Protein AF-A0A967GFB0-F1 (afdb_monomer)

Foldseek 3Di:
DQVVAVQQVVVDWDQDPNDIDGGPPLVVVLVVCVVVQLLQACPDVVVPHVNDDPVVNVVVLVVVCVRHVVSSVVSVVVRD

Sequence (80 aa):
YAPLNKPGDEQGTHLVDGRVVTPAGFKEAWRQAAEAGWIGITSDPAYGGQGLPMSVAVGVLEAMYGANPSLYATAMLTSG

Structure (mmCIF, N/CA/C/O backbone):
data_AF-A0A967GFB0-F1
#
_entry.id   AF-A0A967GFB0-F1
#
loop_
_atom_site.group_PDB
_atom_site.id
_atom_site.t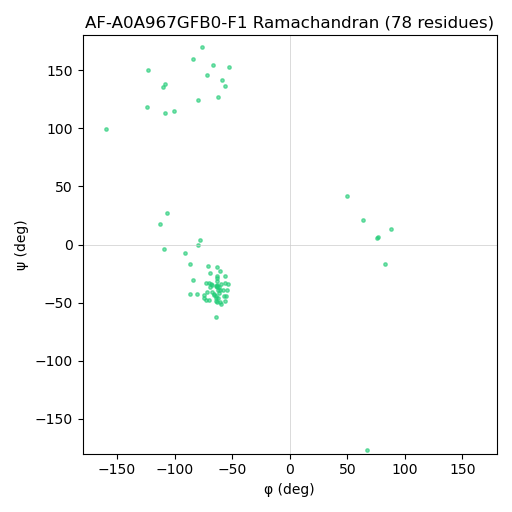ype_symbol
_atom_site.label_atom_id
_atom_site.label_alt_id
_atom_site.label_comp_id
_atom_site.label_asym_id
_atom_site.label_entity_id
_atom_site.label_seq_id
_atom_site.pdbx_PDB_ins_code
_atom_site.Cartn_x
_atom_site.Cartn_y
_atom_site.Cartn_z
_atom_site.occupancy
_atom_site.B_iso_or_equiv
_atom_site.auth_seq_id
_atom_site.auth_comp_id
_atom_site.auth_asym_id
_atom_site.auth_atom_id
_atom_site.pdbx_PDB_model_num
ATOM 1 N N . TYR A 1 1 ? -3.739 8.188 -0.127 1.00 86.19 1 TYR A N 1
ATOM 2 C CA . TYR A 1 1 ? -2.950 7.881 1.083 1.00 86.19 1 TYR A CA 1
ATOM 3 C C . TYR A 1 1 ? -3.087 8.970 2.146 1.00 86.19 1 TYR A C 1
ATOM 5 O O . TYR A 1 1 ? -3.800 8.721 3.109 1.00 86.19 1 TYR A O 1
ATOM 13 N N . ALA A 1 2 ? -2.520 10.173 1.970 1.00 95.81 2 ALA A N 1
ATOM 14 C CA . ALA A 1 2 ? -2.443 11.187 3.040 1.00 95.81 2 ALA A CA 1
ATOM 15 C C . ALA A 1 2 ? -3.778 11.604 3.699 1.00 95.81 2 ALA A C 1
ATOM 17 O O . ALA A 1 2 ? -3.841 11.611 4.928 1.00 95.81 2 ALA A O 1
ATOM 18 N N . PRO A 1 3 ? -4.874 11.862 2.953 1.00 96.94 3 PRO A N 1
ATOM 19 C CA . PRO A 1 3 ? -6.146 12.258 3.570 1.00 96.94 3 PRO A CA 1
ATOM 20 C C . PRO A 1 3 ? -6.767 11.193 4.485 1.00 96.94 3 PRO A C 1
ATOM 22 O O . PRO A 1 3 ? -7.605 11.517 5.319 1.00 96.94 3 PRO A O 1
ATOM 25 N N . LEU A 1 4 ? -6.361 9.927 4.336 1.00 97.12 4 LEU A N 1
ATOM 26 C CA . LEU A 1 4 ? -6.862 8.811 5.137 1.00 97.12 4 LEU A CA 1
ATOM 27 C C . LEU A 1 4 ? -6.031 8.560 6.399 1.00 97.12 4 LEU A C 1
ATOM 29 O O . LEU A 1 4 ? -6.428 7.727 7.201 1.00 97.12 4 LEU A O 1
ATOM 33 N N . ASN A 1 5 ? -4.887 9.233 6.577 1.00 97.31 5 ASN A N 1
ATOM 34 C CA . ASN A 1 5 ? -3.974 8.940 7.683 1.00 97.31 5 ASN A CA 1
ATOM 35 C C . ASN A 1 5 ? -4.624 9.222 9.043 1.00 97.31 5 ASN A C 1
ATOM 37 O O . ASN A 1 5 ? -4.875 8.305 9.816 1.00 97.31 5 ASN A O 1
ATOM 41 N N . LYS A 1 6 ? -4.993 10.483 9.291 1.00 97.44 6 LYS A N 1
ATOM 42 C CA . LYS A 1 6 ? -5.611 10.890 10.557 1.00 97.44 6 LYS A CA 1
ATOM 43 C C . LYS A 1 6 ? -6.972 10.213 10.812 1.00 97.44 6 LYS A C 1
ATOM 45 O O . LYS A 1 6 ? -7.128 9.636 11.881 1.00 97.44 6 LYS A O 1
ATOM 50 N N . PRO A 1 7 ? -7.932 10.192 9.865 1.00 97.44 7 PRO A N 1
ATOM 51 C CA . PRO A 1 7 ? -9.197 9.490 10.092 1.00 97.44 7 PRO A CA 1
ATOM 52 C C . PRO A 1 7 ? -9.021 7.980 10.291 1.00 97.44 7 PRO A C 1
ATOM 54 O O . PRO A 1 7 ? -9.809 7.360 10.999 1.00 97.44 7 PRO A O 1
ATOM 57 N N . GLY A 1 8 ? -8.007 7.382 9.656 1.00 96.62 8 GLY A N 1
ATOM 58 C CA . GLY A 1 8 ? -7.675 5.972 9.823 1.00 96.62 8 GLY A CA 1
ATOM 59 C C . GLY A 1 8 ? -7.147 5.652 11.218 1.00 96.62 8 GLY A C 1
ATOM 60 O O . GLY A 1 8 ? -7.542 4.642 11.793 1.00 96.62 8 GLY A O 1
ATOM 61 N N . ASP A 1 9 ? -6.306 6.531 11.762 1.00 97.00 9 ASP A N 1
ATOM 62 C CA . ASP A 1 9 ? -5.803 6.449 13.135 1.00 97.00 9 ASP A CA 1
ATOM 63 C C . ASP A 1 9 ? -6.931 6.605 14.167 1.00 97.00 9 ASP A C 1
ATOM 65 O O . ASP A 1 9 ? -7.069 5.778 15.064 1.00 97.00 9 ASP A O 1
ATOM 69 N N . GLU A 1 10 ? -7.808 7.598 13.981 1.00 97.44 10 GLU A N 1
ATOM 70 C CA . GLU A 1 10 ? -8.946 7.857 14.877 1.00 97.44 10 GLU A CA 1
ATOM 71 C C . GLU A 1 10 ? -9.971 6.709 14.898 1.00 97.44 10 GLU A C 1
ATOM 73 O O . GLU A 1 10 ? -10.561 6.429 15.941 1.00 97.44 10 GLU A O 1
ATOM 78 N N . GLN A 1 11 ? -10.205 6.052 13.757 1.00 97.06 11 GLN A N 1
ATOM 79 C CA . GLN A 1 11 ? -11.138 4.923 13.657 1.00 97.06 11 GLN A CA 1
ATOM 80 C C . GLN A 1 11 ? -10.516 3.614 14.145 1.00 97.06 11 GLN A C 1
ATOM 82 O O . GLN A 1 11 ? -11.175 2.836 14.829 1.00 97.06 11 GLN A O 1
ATOM 87 N N . GLY A 1 12 ? -9.259 3.355 13.785 1.00 95.31 12 GLY A N 1
ATOM 88 C CA . GLY A 1 12 ? -8.596 2.091 14.071 1.00 95.31 12 GLY A CA 1
ATOM 89 C C . GLY A 1 12 ? -9.185 0.891 13.315 1.00 95.31 12 GLY A C 1
ATOM 90 O O . GLY A 1 12 ? -10.060 0.996 12.456 1.00 95.31 12 GLY A O 1
ATOM 91 N N . THR A 1 13 ? -8.640 -0.287 13.614 1.00 95.81 13 THR A N 1
ATOM 92 C CA . THR A 1 13 ? -9.108 -1.572 13.075 1.00 95.81 13 THR A CA 1
ATOM 93 C C . THR A 1 13 ? -9.801 -2.360 14.179 1.00 95.81 13 THR A C 1
ATOM 95 O O . THR A 1 13 ? -9.301 -2.424 15.302 1.00 95.81 13 THR A O 1
ATOM 98 N N . HIS A 1 14 ? -10.926 -2.995 13.858 1.00 95.94 14 HIS A N 1
ATOM 99 C CA . HIS A 1 14 ? -11.722 -3.753 14.823 1.00 95.94 14 HIS A CA 1
ATOM 100 C C . HIS A 1 14 ? -11.918 -5.202 14.388 1.00 95.94 14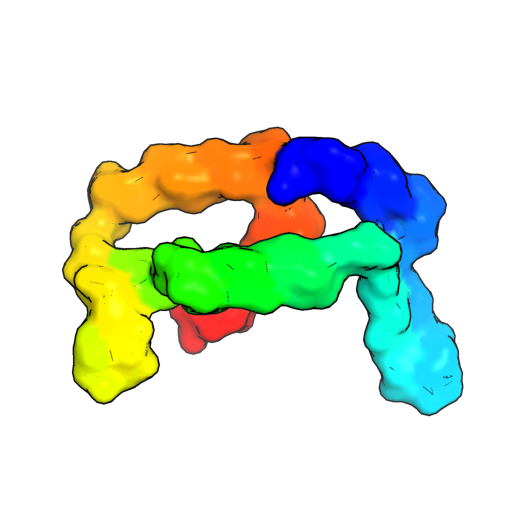 HIS A C 1
ATOM 102 O O . HIS A 1 14 ? -11.997 -5.501 13.199 1.00 95.94 14 HIS A O 1
ATOM 108 N N . LEU A 1 15 ? -12.045 -6.101 15.363 1.00 97.00 15 LEU A N 1
ATOM 109 C CA . LEU A 1 15 ? -12.477 -7.476 15.142 1.00 97.00 15 LEU A CA 1
ATOM 110 C C . LEU A 1 15 ? -13.958 -7.584 15.519 1.00 97.00 15 LEU A C 1
ATOM 112 O O . LEU A 1 15 ? -14.308 -7.418 16.685 1.00 97.00 15 LEU A O 1
ATOM 116 N N . VAL A 1 16 ? -14.817 -7.855 14.539 1.00 97.25 16 VAL A N 1
ATOM 117 C CA . VAL A 1 16 ? -16.272 -7.978 14.710 1.00 97.25 16 VAL A CA 1
ATOM 118 C C . VAL A 1 16 ? -16.695 -9.346 14.190 1.00 97.25 16 VAL A C 1
ATOM 120 O O . VAL A 1 16 ? -16.471 -9.651 13.021 1.00 97.25 16 VAL A O 1
ATOM 123 N N . ASP A 1 17 ? -17.249 -10.194 15.059 1.00 96.44 17 ASP A N 1
ATOM 124 C CA . ASP A 1 17 ? -17.708 -11.551 14.717 1.00 96.44 17 ASP A CA 1
ATOM 125 C C . ASP A 1 17 ? -16.660 -12.385 13.948 1.00 96.44 17 ASP A C 1
ATOM 127 O O . ASP A 1 17 ? -16.953 -13.060 12.959 1.00 96.44 17 ASP A O 1
ATOM 131 N N . GLY A 1 18 ? -15.393 -12.292 14.370 1.00 96.62 18 GLY A N 1
ATOM 132 C CA . GLY A 1 18 ? -14.267 -12.993 13.740 1.00 96.62 18 GLY A CA 1
ATOM 133 C C . GLY A 1 18 ? -13.780 -12.384 12.419 1.00 96.62 18 GLY A C 1
ATOM 134 O O . GLY A 1 18 ? -12.897 -12.952 11.779 1.00 96.62 18 GLY A O 1
ATOM 135 N N . ARG A 1 19 ? -14.318 -11.233 11.999 1.00 95.81 19 ARG A N 1
ATOM 136 C CA . ARG A 1 19 ? -13.903 -10.506 10.791 1.00 95.81 19 ARG A CA 1
ATOM 137 C C . ARG A 1 19 ? -13.192 -9.210 11.150 1.00 95.81 19 ARG A C 1
ATOM 139 O O . ARG A 1 19 ? -13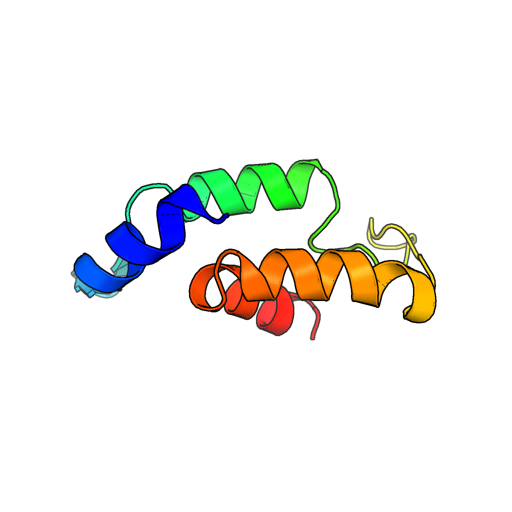.650 -8.452 12.001 1.00 95.81 19 ARG A O 1
ATOM 146 N N . VAL A 1 20 ? -12.085 -8.941 10.468 1.00 95.00 20 VAL A N 1
ATOM 147 C CA . VAL A 1 20 ? -11.351 -7.682 10.608 1.00 95.00 20 VAL A CA 1
ATOM 148 C C . VAL A 1 20 ? -12.043 -6.596 9.783 1.00 95.00 20 VAL A C 1
ATOM 150 O O . VAL A 1 20 ? -12.240 -6.752 8.578 1.00 95.00 20 VAL A O 1
ATOM 153 N N . VAL A 1 21 ? -12.400 -5.494 10.436 1.00 96.19 21 VAL A N 1
ATOM 154 C CA . VAL A 1 21 ? -12.979 -4.292 9.832 1.00 96.19 21 VAL A CA 1
ATOM 155 C C . VAL A 1 21 ? -11.925 -3.191 9.865 1.00 96.19 21 VAL A C 1
ATOM 157 O O . VAL A 1 21 ? -11.529 -2.732 10.935 1.00 96.19 21 VAL A O 1
ATOM 160 N N . THR A 1 22 ? -11.452 -2.792 8.686 1.00 96.00 22 THR A N 1
ATOM 161 C CA . THR A 1 22 ? -10.458 -1.722 8.506 1.00 96.00 22 THR A CA 1
ATOM 162 C C . THR A 1 22 ? -11.120 -0.341 8.485 1.00 96.00 22 THR A C 1
ATOM 164 O O . THR A 1 22 ? -12.295 -0.263 8.109 1.00 96.00 22 THR A O 1
ATOM 167 N N . PRO A 1 23 ? -10.372 0.750 8.746 1.00 96.81 23 PRO A N 1
ATOM 168 C CA . PRO A 1 23 ? -10.899 2.104 8.631 1.00 96.81 23 PRO A CA 1
ATOM 169 C C . PRO A 1 23 ? -11.544 2.405 7.275 1.00 96.81 23 PRO A C 1
ATOM 171 O O . PRO A 1 23 ? -11.166 1.857 6.229 1.00 96.81 23 PRO A O 1
ATOM 174 N N . ALA A 1 24 ? -12.498 3.333 7.280 1.00 97.00 24 ALA A N 1
ATOM 175 C CA . ALA A 1 24 ? -13.169 3.782 6.071 1.00 97.00 24 ALA A CA 1
ATOM 176 C C . ALA A 1 24 ? -12.158 4.295 5.028 1.00 97.00 24 ALA A C 1
ATOM 178 O O . ALA A 1 24 ? -11.212 5.020 5.332 1.00 97.00 24 ALA A O 1
ATOM 179 N N . GLY A 1 25 ? -12.358 3.903 3.768 1.00 96.19 25 GLY A N 1
ATOM 180 C CA . GLY A 1 25 ? -11.510 4.307 2.643 1.00 96.19 25 GLY A CA 1
ATOM 181 C C . GLY A 1 25 ? -10.226 3.490 2.453 1.00 96.19 25 GLY A C 1
ATOM 182 O O . GLY A 1 25 ? -9.693 3.501 1.346 1.00 96.19 25 GLY A O 1
ATOM 183 N N . PHE A 1 26 ? -9.755 2.720 3.445 1.00 96.12 26 PHE A N 1
ATOM 184 C CA . PHE A 1 26 ? -8.524 1.922 3.303 1.00 96.12 26 PHE A CA 1
ATOM 185 C C . PHE A 1 26 ? -8.643 0.869 2.198 1.00 96.12 26 PHE A C 1
ATOM 187 O O . PHE A 1 26 ? -7.770 0.780 1.340 1.00 96.12 26 PHE A O 1
ATOM 194 N N . LYS A 1 27 ? -9.756 0.125 2.162 1.00 95.25 27 LYS A N 1
ATOM 195 C CA . LYS A 1 27 ? -10.022 -0.884 1.123 1.00 95.25 27 LYS A CA 1
ATOM 196 C C . LYS A 1 27 ? -10.005 -0.293 -0.291 1.00 95.25 27 LYS A C 1
ATOM 198 O O . LYS A 1 27 ? -9.502 -0.916 -1.220 1.00 95.25 27 LYS A O 1
ATOM 203 N N . GLU A 1 28 ? -10.552 0.907 -0.449 1.00 96.38 28 GLU A N 1
ATOM 204 C CA . GLU A 1 28 ? -10.628 1.584 -1.743 1.00 96.38 28 GLU A CA 1
ATOM 205 C C . GLU A 1 28 ? -9.263 2.142 -2.165 1.00 96.38 28 GLU A C 1
ATOM 207 O O . GLU A 1 28 ? -8.835 1.939 -3.297 1.00 96.38 28 GLU A O 1
ATOM 212 N N . ALA A 1 29 ? -8.527 2.763 -1.240 1.00 95.44 29 ALA A N 1
ATOM 213 C CA . ALA A 1 29 ? -7.167 3.226 -1.502 1.00 95.44 29 ALA A CA 1
ATOM 214 C C . ALA A 1 29 ? -6.205 2.069 -1.819 1.00 95.44 29 ALA A C 1
ATOM 216 O O . ALA A 1 29 ? -5.344 2.207 -2.688 1.00 95.44 29 ALA A O 1
ATOM 217 N N . TRP A 1 30 ? -6.379 0.922 -1.156 1.00 94.44 30 TRP A N 1
ATOM 218 C CA . TRP A 1 30 ? -5.672 -0.315 -1.474 1.00 94.44 30 TRP A CA 1
ATOM 219 C C . TRP A 1 30 ? -5.956 -0.777 -2.903 1.00 94.44 30 TRP A C 1
ATOM 221 O O . TRP A 1 30 ? -5.027 -0.996 -3.676 1.00 94.44 30 TRP A O 1
ATOM 231 N N . ARG A 1 31 ? -7.239 -0.867 -3.276 1.00 94.94 31 ARG A N 1
ATOM 232 C CA . ARG A 1 31 ? -7.667 -1.263 -4.624 1.00 94.94 31 ARG A CA 1
ATOM 233 C C . ARG A 1 31 ? -7.054 -0.360 -5.694 1.00 94.94 31 ARG A C 1
ATOM 235 O O . ARG A 1 31 ? -6.457 -0.865 -6.636 1.00 94.94 31 ARG A O 1
ATOM 242 N N . GLN A 1 32 ? -7.130 0.957 -5.514 1.00 94.75 32 GLN A N 1
ATOM 243 C CA . GLN A 1 32 ? -6.545 1.919 -6.454 1.00 94.75 32 GLN A CA 1
ATOM 244 C C . GLN A 1 32 ? -5.026 1.752 -6.583 1.00 94.75 32 GLN A C 1
ATOM 246 O O . GLN A 1 32 ? -4.481 1.845 -7.679 1.00 94.75 32 GLN A O 1
ATOM 251 N N . ALA A 1 33 ? -4.328 1.483 -5.477 1.00 92.19 33 ALA A N 1
ATOM 252 C CA . ALA A 1 33 ? -2.889 1.244 -5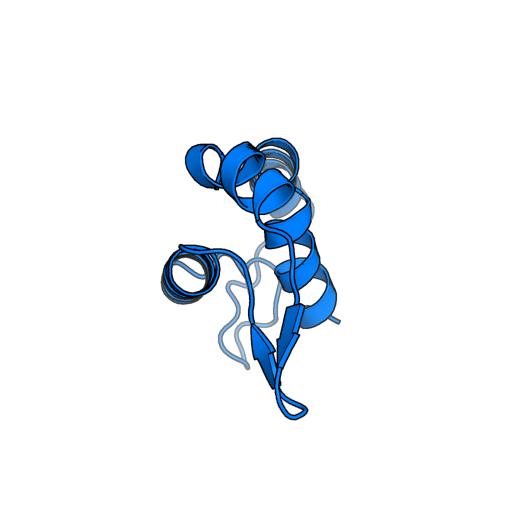.509 1.00 92.19 33 ALA A CA 1
ATOM 253 C C . ALA A 1 33 ? -2.521 -0.077 -6.200 1.00 92.19 33 ALA A C 1
ATOM 255 O O . ALA A 1 33 ? -1.517 -0.124 -6.909 1.00 92.19 33 ALA A O 1
ATOM 256 N N . ALA A 1 34 ? -3.335 -1.121 -6.023 1.00 92.31 34 ALA A N 1
ATOM 257 C CA . ALA A 1 34 ? -3.186 -2.394 -6.721 1.00 92.31 34 ALA A CA 1
ATOM 258 C C . ALA A 1 34 ? -3.382 -2.223 -8.234 1.00 92.31 34 ALA A C 1
ATOM 260 O O . ALA A 1 34 ? -2.538 -2.649 -9.015 1.00 92.31 34 ALA A O 1
ATOM 261 N N . GLU A 1 35 ? -4.457 -1.542 -8.639 1.00 93.69 35 GLU A N 1
ATOM 262 C CA . GLU A 1 35 ? -4.794 -1.279 -10.045 1.00 93.69 35 GLU A CA 1
ATOM 263 C C . GLU A 1 35 ? -3.739 -0.419 -10.747 1.00 93.69 35 GLU A C 1
ATOM 265 O O . GLU A 1 35 ? -3.431 -0.644 -11.914 1.00 93.69 35 GLU A O 1
ATOM 270 N N . ALA A 1 36 ? -3.138 0.530 -10.029 1.00 91.62 36 ALA A N 1
ATOM 271 C CA . ALA A 1 36 ? -2.030 1.335 -10.533 1.00 91.62 36 ALA A CA 1
ATOM 272 C C . ALA A 1 36 ? -0.664 0.616 -10.474 1.00 91.62 36 ALA A C 1
ATOM 274 O O . ALA A 1 36 ? 0.353 1.195 -10.852 1.00 91.62 36 ALA A O 1
ATOM 275 N N . GLY A 1 37 ? -0.618 -0.629 -9.987 1.00 91.50 37 GLY A N 1
ATOM 276 C CA . GLY A 1 37 ? 0.586 -1.459 -9.939 1.00 91.50 37 GLY A CA 1
ATOM 277 C C . GLY A 1 37 ? 1.574 -1.107 -8.825 1.00 91.50 37 GLY A C 1
ATOM 278 O O . GLY A 1 37 ? 2.663 -1.679 -8.785 1.00 91.50 37 GLY A O 1
ATOM 279 N N . TRP A 1 38 ? 1.238 -0.191 -7.914 1.00 91.00 38 TRP A N 1
ATOM 280 C CA . TRP A 1 38 ? 2.169 0.296 -6.887 1.00 91.00 38 TRP A CA 1
ATOM 281 C C . TRP A 1 38 ? 2.518 -0.754 -5.830 1.00 91.00 38 TRP A C 1
ATOM 283 O O . TRP A 1 38 ? 3.591 -0.692 -5.239 1.00 91.00 38 TRP A O 1
ATOM 293 N N . ILE A 1 39 ? 1.643 -1.739 -5.621 1.00 91.75 39 ILE A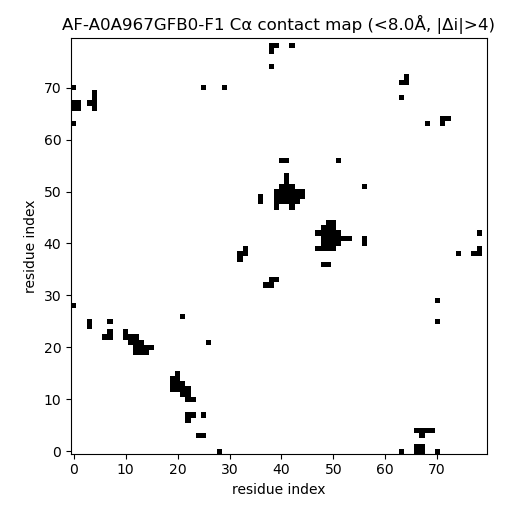 N 1
ATOM 294 C CA . ILE A 1 39 ? 1.866 -2.840 -4.668 1.00 91.75 39 ILE A CA 1
ATOM 295 C C . ILE A 1 39 ? 2.919 -3.832 -5.193 1.00 91.75 39 ILE A C 1
ATOM 297 O O . ILE A 1 39 ? 3.684 -4.391 -4.415 1.00 91.75 39 ILE A O 1
ATOM 301 N N . GLY A 1 40 ? 2.983 -4.022 -6.515 1.00 92.56 40 GLY A N 1
ATOM 302 C CA . GLY A 1 40 ? 3.898 -4.950 -7.187 1.00 92.56 40 GLY A CA 1
ATOM 303 C C . GLY A 1 40 ? 5.046 -4.255 -7.918 1.00 92.56 40 GLY A C 1
ATOM 304 O O . GLY A 1 40 ? 5.524 -4.769 -8.928 1.00 92.56 40 GLY A O 1
ATOM 305 N N . ILE A 1 41 ? 5.456 -3.064 -7.470 1.00 93.38 41 ILE A N 1
ATOM 306 C CA . ILE A 1 41 ? 6.368 -2.185 -8.221 1.00 93.38 41 ILE A CA 1
ATOM 307 C C . ILE A 1 41 ? 7.731 -2.837 -8.527 1.00 93.38 41 ILE A C 1
ATOM 309 O O . ILE A 1 41 ? 8.294 -2.618 -9.596 1.00 93.38 41 ILE A O 1
ATOM 313 N N . THR A 1 42 ? 8.247 -3.676 -7.629 1.00 93.94 42 THR A N 1
ATOM 314 C CA . THR A 1 42 ? 9.510 -4.418 -7.815 1.00 93.94 42 THR A CA 1
ATOM 315 C C . THR A 1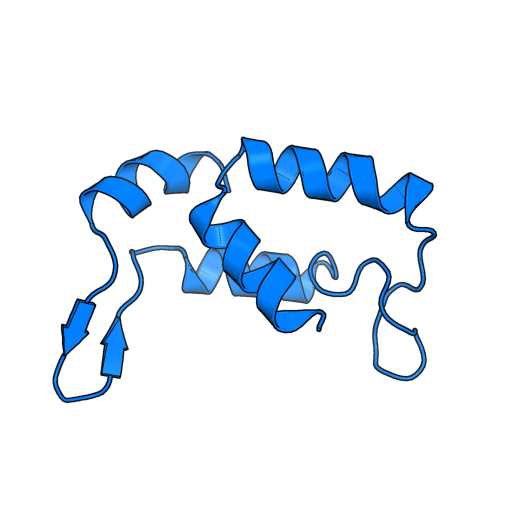 42 ? 9.308 -5.914 -8.018 1.00 93.94 42 THR A C 1
ATOM 317 O O . THR A 1 42 ? 10.272 -6.640 -8.250 1.00 93.94 42 THR A O 1
ATOM 320 N N . SER A 1 43 ? 8.063 -6.383 -7.936 1.00 93.50 43 SER A N 1
ATOM 321 C CA . SER A 1 43 ? 7.717 -7.792 -8.090 1.00 93.50 43 SER A CA 1
ATOM 322 C C . SER A 1 43 ? 7.974 -8.271 -9.521 1.00 93.50 43 SER A C 1
ATOM 324 O O . SER A 1 43 ? 7.947 -7.484 -10.471 1.00 93.50 43 SER A O 1
ATOM 326 N N . ASP A 1 44 ? 8.210 -9.574 -9.667 1.00 94.12 44 ASP A N 1
ATOM 327 C CA . ASP A 1 44 ? 8.537 -10.208 -10.945 1.00 94.12 44 ASP A CA 1
ATOM 328 C C . ASP A 1 44 ? 7.383 -10.052 -11.965 1.00 94.12 44 ASP A C 1
ATOM 330 O O . ASP A 1 44 ? 6.235 -10.417 -11.666 1.00 94.12 44 ASP A O 1
ATOM 334 N N . PRO A 1 45 ? 7.659 -9.531 -13.177 1.00 95.00 45 PRO A N 1
ATOM 335 C CA . PRO A 1 45 ? 6.671 -9.419 -14.247 1.00 95.00 45 PRO A CA 1
ATOM 336 C C . PRO A 1 45 ? 5.994 -10.736 -14.639 1.00 95.00 45 PRO A C 1
ATOM 338 O O . PRO A 1 45 ? 4.842 -10.707 -15.074 1.00 95.00 45 PRO A O 1
ATOM 341 N N . ALA A 1 46 ? 6.645 -11.890 -14.445 1.00 96.19 46 ALA A N 1
ATOM 342 C CA . ALA A 1 46 ? 6.048 -13.204 -14.696 1.00 96.19 46 ALA A CA 1
ATOM 343 C C . ALA A 1 46 ? 4.795 -13.469 -13.840 1.00 96.19 46 ALA A C 1
ATOM 345 O O . ALA A 1 46 ? 3.938 -14.261 -14.234 1.00 96.19 46 ALA A O 1
ATOM 346 N N . TYR A 1 47 ? 4.659 -12.774 -12.706 1.00 92.50 47 TYR A N 1
ATOM 347 C CA . TYR A 1 47 ? 3.502 -12.844 -11.810 1.00 92.50 47 TYR A CA 1
ATOM 348 C C . TYR A 1 47 ? 2.694 -11.535 -11.777 1.00 92.50 47 TYR A C 1
ATOM 350 O O . TYR A 1 47 ? 1.899 -11.322 -10.864 1.00 92.50 47 TYR A O 1
ATOM 358 N N . GLY A 1 48 ? 2.877 -10.655 -12.769 1.00 89.94 48 GLY A N 1
ATOM 359 C CA . GLY A 1 48 ? 2.124 -9.402 -12.900 1.00 89.94 48 GLY A CA 1
ATOM 360 C C . GLY A 1 48 ? 2.714 -8.199 -12.155 1.00 89.94 48 GLY A C 1
ATOM 361 O O . GLY A 1 48 ? 2.031 -7.186 -12.012 1.00 89.94 48 GLY A O 1
ATOM 362 N N . GLY A 1 49 ? 3.960 -8.287 -11.681 1.00 93.06 49 GLY A N 1
ATOM 363 C CA . GLY A 1 49 ? 4.692 -7.140 -11.143 1.00 93.06 49 GLY A CA 1
ATOM 364 C C . GLY A 1 49 ? 5.235 -6.197 -12.224 1.00 93.06 49 GLY A C 1
ATOM 365 O O . GLY A 1 49 ? 5.225 -6.512 -13.413 1.00 93.06 49 GLY A O 1
ATOM 366 N N . GLN A 1 50 ? 5.733 -5.026 -11.820 1.00 94.12 50 GLN A N 1
ATOM 367 C CA . GLN A 1 50 ? 6.349 -4.074 -12.757 1.00 94.12 50 GLN A CA 1
ATOM 368 C C . GLN A 1 50 ? 7.846 -4.337 -13.002 1.00 94.12 50 GLN A C 1
ATOM 370 O O . GLN A 1 50 ? 8.400 -3.818 -13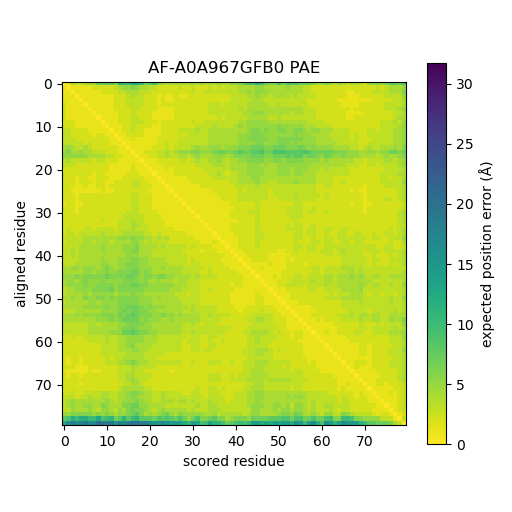.968 1.00 94.12 50 GLN A O 1
ATOM 375 N N . GLY A 1 51 ? 8.516 -5.120 -12.147 1.00 94.31 51 GLY A N 1
ATOM 376 C CA . GLY A 1 51 ? 9.939 -5.454 -12.283 1.00 94.31 51 GLY A CA 1
ATOM 377 C C . GLY A 1 51 ? 10.901 -4.265 -12.175 1.00 94.31 51 GLY A C 1
ATOM 378 O O . GLY A 1 51 ? 12.026 -4.346 -12.673 1.00 94.31 51 GLY A O 1
ATOM 379 N N . LEU A 1 52 ? 10.485 -3.146 -11.569 1.00 94.88 52 LEU A N 1
ATOM 380 C CA . LEU A 1 52 ? 11.348 -1.971 -11.461 1.00 94.88 52 LEU A CA 1
ATOM 381 C C . LEU A 1 52 ? 12.484 -2.203 -10.450 1.00 94.88 52 LEU A C 1
ATOM 383 O O . LEU A 1 52 ? 12.277 -2.845 -9.417 1.00 94.88 52 LEU A O 1
ATOM 387 N N . PRO A 1 53 ? 13.682 -1.632 -10.685 1.00 95.25 53 PRO A N 1
ATOM 388 C CA . PRO A 1 53 ? 14.762 -1.670 -9.708 1.00 95.25 53 PRO A CA 1
ATOM 389 C C . PRO A 1 53 ? 14.362 -1.018 -8.380 1.00 95.25 53 PRO A C 1
ATOM 391 O O . PRO A 1 53 ? 13.747 0.051 -8.359 1.00 95.25 53 PRO A O 1
ATOM 394 N N . MET A 1 54 ? 14.808 -1.601 -7.262 1.00 93.00 54 MET A N 1
ATOM 395 C CA . MET A 1 54 ? 14.562 -1.065 -5.913 1.00 93.00 54 MET A CA 1
ATOM 396 C C . MET A 1 54 ? 15.000 0.398 -5.753 1.00 93.00 54 MET A C 1
ATOM 398 O O . MET A 1 54 ? 14.340 1.160 -5.052 1.00 93.00 54 MET A O 1
ATOM 402 N N . SER A 1 55 ? 16.074 0.813 -6.431 1.00 94.75 55 SER A N 1
ATOM 403 C CA . SER A 1 55 ? 16.566 2.197 -6.415 1.00 94.75 55 SER A CA 1
ATOM 404 C C . SER A 1 55 ? 15.580 3.207 -7.007 1.00 94.75 55 SER A C 1
ATOM 406 O O . SER A 1 55 ? 15.601 4.369 -6.618 1.00 94.75 55 SER A O 1
ATOM 408 N N . VAL A 1 56 ? 14.713 2.778 -7.926 1.00 92.38 56 VAL A N 1
ATOM 409 C CA . VAL A 1 56 ? 13.633 3.605 -8.484 1.00 92.38 56 VAL A CA 1
ATOM 410 C C . VAL A 1 56 ? 12.401 3.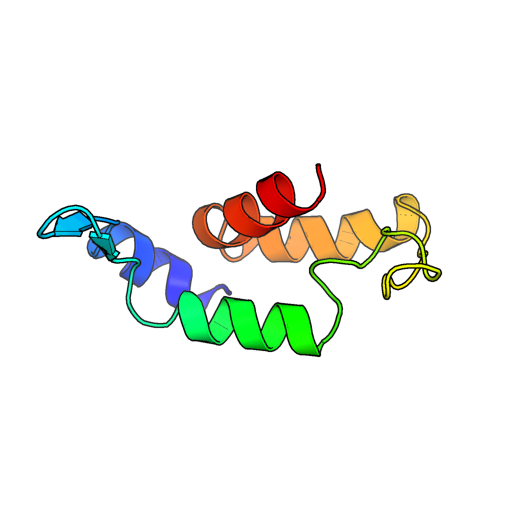521 -7.589 1.00 92.38 56 VAL A C 1
ATOM 412 O O . VAL A 1 56 ? 11.777 4.538 -7.290 1.00 92.38 56 VAL A O 1
ATOM 415 N N . ALA A 1 57 ? 12.072 2.316 -7.118 1.00 92.38 57 ALA A N 1
ATOM 416 C CA . ALA A 1 57 ? 10.896 2.092 -6.288 1.00 92.38 57 ALA A CA 1
ATOM 417 C C . ALA A 1 57 ? 10.956 2.831 -4.945 1.00 92.38 57 ALA A C 1
ATOM 419 O O . ALA A 1 57 ? 9.927 3.315 -4.480 1.00 92.38 57 ALA A O 1
ATOM 420 N N . VAL A 1 58 ? 12.144 2.971 -4.343 1.00 92.75 58 VAL A N 1
ATOM 421 C CA . VAL A 1 58 ? 12.302 3.556 -3.003 1.00 92.75 58 VAL A CA 1
ATOM 422 C C . VAL A 1 58 ? 11.669 4.944 -2.872 1.00 92.75 58 VAL A C 1
ATOM 424 O O . VAL A 1 58 ? 11.000 5.191 -1.877 1.00 92.75 58 VAL A O 1
ATOM 427 N N . GLY A 1 59 ? 11.773 5.811 -3.886 1.00 93.06 59 GLY A N 1
ATOM 428 C CA . GLY A 1 59 ? 11.188 7.156 -3.822 1.00 93.06 59 GLY A CA 1
ATOM 429 C C . GLY A 1 59 ? 9.655 7.148 -3.796 1.00 93.06 59 GLY A C 1
ATOM 430 O O . GLY A 1 59 ? 9.032 7.951 -3.105 1.00 93.06 59 GLY A O 1
ATOM 431 N N . VAL A 1 60 ? 9.032 6.205 -4.507 1.00 90.38 60 VAL A N 1
ATOM 432 C CA . VAL A 1 60 ? 7.571 6.029 -4.494 1.00 90.38 60 VAL A CA 1
ATOM 433 C C . VAL A 1 60 ? 7.125 5.431 -3.163 1.00 90.38 60 VAL A C 1
ATOM 435 O O . VAL A 1 60 ? 6.201 5.936 -2.527 1.00 90.38 60 VAL A O 1
ATOM 438 N N . LEU A 1 61 ? 7.810 4.375 -2.728 1.00 91.19 61 LEU A N 1
ATOM 439 C CA . LEU A 1 61 ? 7.522 3.660 -1.489 1.00 91.19 61 LEU A CA 1
ATOM 440 C C . LEU A 1 61 ? 7.662 4.570 -0.257 1.00 91.19 61 LEU A C 1
ATOM 442 O O . LEU A 1 61 ? 6.797 4.562 0.617 1.00 91.19 61 LEU A O 1
ATOM 446 N N . GLU A 1 62 ? 8.694 5.412 -0.217 1.00 93.69 62 GLU A N 1
ATOM 447 C CA . GLU A 1 62 ? 8.899 6.404 0.841 1.00 93.69 62 GLU A CA 1
ATOM 448 C C . GLU A 1 62 ? 7.778 7.452 0.863 1.00 93.69 62 GLU A C 1
ATOM 450 O O . GLU A 1 62 ? 7.231 7.748 1.927 1.00 93.69 62 GLU A O 1
ATOM 455 N N . ALA A 1 63 ? 7.367 7.968 -0.300 1.00 93.50 63 ALA A N 1
ATOM 456 C CA . ALA A 1 63 ? 6.257 8.915 -0.385 1.00 93.50 63 ALA A CA 1
ATOM 457 C C . ALA A 1 63 ? 4.932 8.296 0.097 1.00 93.50 63 ALA A C 1
ATOM 459 O O . ALA A 1 63 ? 4.146 8.951 0.786 1.00 93.50 63 ALA A O 1
ATOM 460 N N . MET A 1 64 ? 4.683 7.023 -0.225 1.00 92.69 64 MET A N 1
ATOM 461 C CA . MET A 1 64 ? 3.513 6.287 0.263 1.00 92.69 64 MET A CA 1
ATOM 462 C C . MET A 1 64 ? 3.565 6.079 1.780 1.00 92.69 64 MET A C 1
ATOM 464 O O . MET A 1 64 ? 2.558 6.313 2.454 1.00 92.69 64 MET A O 1
ATOM 468 N N . TYR A 1 65 ? 4.733 5.709 2.314 1.00 93.88 65 TYR A N 1
ATOM 469 C CA . TYR A 1 65 ? 4.956 5.559 3.751 1.00 93.88 65 TYR A CA 1
ATOM 470 C C . TYR A 1 65 ? 4.729 6.874 4.503 1.00 93.88 65 TYR A C 1
ATOM 472 O O . TYR A 1 65 ? 3.956 6.909 5.459 1.00 93.88 65 TYR A O 1
ATOM 480 N N . GLY A 1 66 ? 5.330 7.973 4.036 1.00 95.25 66 GLY A N 1
ATOM 481 C CA . GLY A 1 66 ? 5.165 9.298 4.638 1.00 95.25 66 GLY A CA 1
ATOM 482 C C . GLY A 1 66 ? 3.726 9.816 4.571 1.00 95.25 66 GLY A C 1
ATOM 483 O O . GLY A 1 66 ? 3.285 10.550 5.453 1.00 95.25 66 GLY A O 1
ATOM 484 N N . ALA A 1 67 ? 2.964 9.407 3.555 1.00 95.81 67 ALA A N 1
ATOM 485 C CA . ALA A 1 67 ? 1.564 9.777 3.423 1.00 95.81 67 ALA A CA 1
ATOM 486 C C . ALA A 1 67 ? 0.655 9.014 4.400 1.00 95.81 67 ALA A C 1
ATOM 488 O O . ALA A 1 67 ? -0.240 9.617 4.988 1.00 95.81 67 ALA A O 1
ATOM 489 N N . ASN A 1 68 ? 0.819 7.696 4.538 1.00 96.88 68 ASN A N 1
ATOM 490 C CA . ASN A 1 68 ? 0.028 6.886 5.465 1.00 96.88 68 ASN A CA 1
ATOM 491 C C . ASN A 1 68 ? 0.758 5.561 5.778 1.00 96.88 68 ASN A C 1
ATOM 493 O O . ASN A 1 68 ? 0.663 4.616 4.984 1.00 96.88 68 ASN A O 1
ATOM 497 N N . PRO A 1 69 ? 1.454 5.462 6.925 1.00 95.00 69 PRO A N 1
ATOM 498 C CA . PRO A 1 69 ? 2.281 4.303 7.243 1.00 95.00 69 PRO A CA 1
ATOM 499 C C . PRO A 1 69 ? 1.455 3.044 7.532 1.00 95.00 69 PRO A C 1
ATOM 501 O O . PRO A 1 69 ? 1.885 1.948 7.180 1.00 95.00 69 PRO A O 1
ATOM 504 N N . SER A 1 70 ? 0.260 3.171 8.118 1.00 93.69 70 SER A N 1
ATOM 505 C CA . SER A 1 70 ? -0.586 2.018 8.457 1.00 93.69 70 SER A CA 1
ATOM 506 C C . SER A 1 70 ? -1.194 1.367 7.213 1.00 93.69 70 SER A C 1
ATOM 508 O O . SER A 1 70 ? -1.185 0.142 7.086 1.00 93.69 70 SER A O 1
ATOM 510 N N . LEU A 1 71 ? -1.646 2.167 6.243 1.00 93.50 71 LEU A N 1
ATOM 511 C CA . LEU A 1 71 ? -2.091 1.640 4.952 1.00 93.50 71 LEU A CA 1
ATOM 512 C C . LEU A 1 71 ? -0.921 1.016 4.176 1.00 93.50 71 LEU A C 1
ATOM 514 O O . LEU A 1 71 ? -1.064 -0.071 3.618 1.00 93.50 71 LEU A O 1
ATOM 518 N N . TYR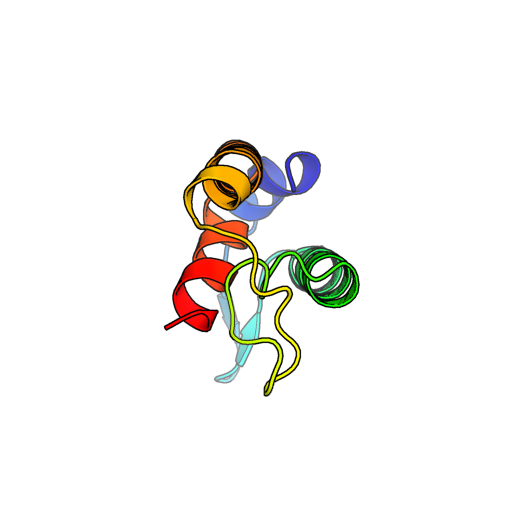 A 1 72 ? 0.242 1.669 4.170 1.00 92.25 72 TYR A N 1
ATOM 519 C CA . TYR A 1 72 ? 1.416 1.176 3.452 1.00 92.25 72 TYR A CA 1
ATOM 520 C C . TYR A 1 72 ? 2.015 -0.108 4.053 1.00 92.25 72 TYR A C 1
ATOM 522 O O . TYR A 1 72 ? 2.458 -0.976 3.303 1.00 92.25 72 TYR A O 1
ATOM 530 N N . ALA A 1 73 ? 1.965 -0.298 5.374 1.00 91.44 73 ALA A N 1
ATOM 531 C CA . ALA A 1 73 ? 2.411 -1.539 6.015 1.00 91.44 73 ALA A CA 1
ATOM 532 C C . ALA A 1 73 ? 1.686 -2.782 5.461 1.00 91.44 73 ALA A C 1
ATOM 534 O O . ALA A 1 73 ? 2.291 -3.842 5.315 1.00 91.44 73 ALA A O 1
ATOM 535 N N . THR A 1 74 ? 0.416 -2.636 5.066 1.00 88.50 74 THR A N 1
ATOM 536 C CA . THR A 1 74 ? -0.344 -3.703 4.392 1.00 88.50 74 THR A CA 1
ATOM 537 C C . THR A 1 74 ? 0.307 -4.108 3.063 1.00 88.50 74 THR A C 1
ATOM 539 O O . THR A 1 74 ? 0.339 -5.290 2.725 1.00 88.50 74 THR A O 1
ATOM 542 N N . ALA A 1 75 ? 0.877 -3.146 2.326 1.00 85.56 75 ALA A N 1
ATOM 543 C CA . ALA A 1 75 ? 1.558 -3.390 1.051 1.00 85.56 75 ALA A CA 1
ATOM 544 C C . ALA A 1 75 ? 2.865 -4.139 1.287 1.00 85.56 75 ALA A C 1
ATOM 546 O O . ALA A 1 75 ? 3.084 -5.182 0.682 1.00 85.56 75 ALA A O 1
ATOM 547 N N . MET A 1 76 ? 3.664 -3.675 2.251 1.00 85.38 76 MET A N 1
ATOM 548 C CA . MET A 1 76 ? 4.920 -4.326 2.633 1.00 85.38 76 MET A CA 1
ATOM 549 C C . MET A 1 76 ? 4.734 -5.788 3.047 1.00 85.38 76 MET A C 1
ATOM 551 O O . MET A 1 76 ? 5.504 -6.641 2.621 1.00 85.38 76 MET A O 1
ATOM 555 N N . LEU A 1 77 ? 3.710 -6.086 3.853 1.00 87.56 77 LEU A N 1
ATOM 556 C CA . LEU A 1 77 ? 3.426 -7.454 4.303 1.00 87.56 77 LEU A CA 1
ATOM 557 C C . LEU A 1 77 ? 2.897 -8.357 3.179 1.00 87.56 77 LEU A C 1
ATOM 559 O O . LEU A 1 77 ? 2.942 -9.575 3.310 1.00 87.56 77 LEU A O 1
ATOM 563 N N . THR A 1 78 ? 2.401 -7.769 2.088 1.00 84.56 78 THR A N 1
ATOM 564 C CA . THR A 1 78 ? 1.928 -8.505 0.907 1.00 84.56 78 THR A CA 1
ATOM 565 C C . THR A 1 78 ? 3.070 -8.853 -0.049 1.00 84.56 78 THR A C 1
ATOM 567 O O . THR A 1 78 ? 3.000 -9.876 -0.717 1.00 84.56 78 THR A O 1
ATOM 570 N N . SER A 1 79 ? 4.119 -8.028 -0.123 1.00 75.06 79 SER A N 1
ATOM 571 C CA . SER A 1 79 ? 5.261 -8.224 -1.032 1.00 75.06 79 SER A CA 1
ATOM 572 C C . SER A 1 79 ? 6.279 -9.287 -0.574 1.00 75.06 79 SER A C 1
ATOM 574 O O . SER A 1 79 ? 7.328 -9.401 -1.208 1.00 75.06 79 SER A O 1
ATOM 576 N N . GLY A 1 80 ? 6.012 -9.988 0.537 1.00 57.72 80 GLY A N 1
ATOM 577 C CA . GLY A 1 80 ? 6.897 -10.995 1.140 1.00 57.72 80 GLY A CA 1
ATOM 578 C C . GLY A 1 80 ? 6.970 -12.320 0.393 1.00 57.72 80 GLY A C 1
ATOM 579 O O . GLY A 1 80 ? 6.022 -12.647 -0.354 1.00 57.72 80 GLY A O 1
#

Solvent-accessible surface area (backbone atoms only — not comparable to full-atom values): 4624 Å² total; per-residue (Å²): 98,51,89,48,32,65,61,30,63,76,63,37,72,47,79,55,97,92,38,81,45,69,29,84,63,49,70,56,53,49,48,53,35,50,75,71,39,64,59,29,38,59,34,58,52,94,79,74,21,66,51,42,55,65,85,66,46,48,63,58,52,49,53,44,36,75,32,17,50,75,68,39,50,57,41,60,70,64,66,110

Secondary structure (DSSP, 8-state):
-GGGHHHHHHH--EEETTEEEPPTTHHHHHHHHHHTTGGGSSS-GGGT-----HHHHHHHHHHHHHH-HHHHHHHHHH--

pLDDT: mean 93.25, std 5.36, range [57.72, 97.44]

Nearest PDB structures (foldseek):
  6ijc-assembly1_B  TM=9.741E-01  e=1.605E-04  Roseovarius nubinhibens ISM
  6kpt-assembly1_A  TM=8.912E-01  e=5.800E-02  Mycolicibacterium smegmatis
  6kpt-assembly1_B  TM=8.703E-01  e=6.201E-02  Mycolicibacterium smegmatis
  6es9-assembly1_A  TM=8.685E-01  e=7.888E-01  Paracoccus denitrificans PD1222
  2vig-assembly2_H  TM=8.646E-01  e=4.495E+00  Homo sapiens

Mean predicted aligned error: 3.02 Å

Radius of gyration: 13.59 Å; Cα contacts (8 Å, |Δi|>4): 77; chains: 1; bounding box: 34×26×30 Å